Protein AF-A0A1H6NTV6-F1 (afdb_monomer_lite)

pLDDT: mean 94.16, std 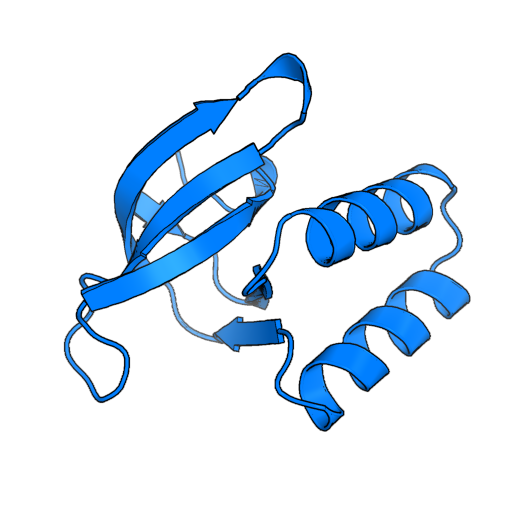3.99, range [63.0, 97.44]

Radius of gyration: 12.43 Å; chains: 1; bounding box: 30×23×31 Å

Sequence (89 aa):
MQVKPDSIWFEDRANLARWQALKKAGDSKALASYQDGLLQAREAWQFTRPLTVRIRGFEPKAHLVDVEMQTEGRLQGSTWVLDTDALQQ

Structure (mmCIF, N/CA/C/O backbone):
data_AF-A0A1H6NTV6-F1
#
_entry.id   AF-A0A1H6NTV6-F1
#
loop_
_atom_site.group_PDB
_atom_site.id
_atom_site.type_symbol
_atom_site.label_atom_id
_atom_site.label_alt_id
_atom_site.label_comp_id
_atom_site.label_asym_id
_atom_site.label_entity_id
_atom_site.label_seq_id
_atom_site.pdbx_PDB_ins_code
_atom_site.Cartn_x
_atom_site.Cartn_y
_atom_site.Cartn_z
_atom_site.occupancy
_atom_site.B_iso_or_equiv
_atom_site.auth_seq_id
_atom_site.auth_comp_id
_atom_site.auth_asym_id
_atom_site.auth_atom_id
_atom_site.pdbx_PDB_model_num
ATOM 1 N N . MET A 1 1 ? -6.805 6.151 12.951 1.00 91.81 1 MET A N 1
ATOM 2 C CA . MET A 1 1 ? -6.027 6.787 11.866 1.00 91.81 1 MET A CA 1
ATOM 3 C C . MET A 1 1 ? -6.840 6.677 10.586 1.00 91.81 1 MET A C 1
ATOM 5 O O . MET A 1 1 ? -7.510 5.660 10.430 1.00 91.81 1 MET A O 1
ATOM 9 N N . GLN A 1 2 ? -6.827 7.691 9.721 1.00 93.12 2 GLN A N 1
ATOM 10 C CA . GLN A 1 2 ? -7.515 7.647 8.425 1.00 93.12 2 GLN A CA 1
ATOM 11 C C . GLN A 1 2 ? -6.503 7.578 7.277 1.00 93.12 2 GLN A C 1
ATOM 13 O O . GLN A 1 2 ? -5.384 8.076 7.391 1.00 93.12 2 GLN A O 1
ATOM 18 N N . VAL A 1 3 ? -6.897 6.938 6.180 1.00 93.12 3 VAL A N 1
ATOM 19 C CA . VAL A 1 3 ? -6.119 6.845 4.938 1.00 93.12 3 VAL A CA 1
ATOM 20 C C . VAL A 1 3 ? -6.866 7.588 3.837 1.00 93.12 3 VAL A C 1
ATOM 22 O O . VAL A 1 3 ? -8.093 7.488 3.748 1.00 93.12 3 VAL A O 1
ATOM 25 N N . LYS A 1 4 ? -6.128 8.332 3.008 1.00 93.62 4 LYS A N 1
ATOM 26 C CA . LYS A 1 4 ? -6.670 9.132 1.905 1.00 93.62 4 LYS A CA 1
ATOM 27 C C . LYS A 1 4 ? -7.416 8.241 0.903 1.00 93.62 4 LYS A C 1
ATOM 29 O O . LYS A 1 4 ? -6.959 7.123 0.637 1.00 93.62 4 LYS A O 1
ATOM 34 N N . PRO A 1 5 ? -8.510 8.736 0.302 1.00 92.44 5 PRO A N 1
ATOM 35 C CA . PRO A 1 5 ? -9.105 8.070 -0.849 1.00 92.44 5 PRO A CA 1
ATOM 36 C C . PRO A 1 5 ? -8.081 7.971 -1.988 1.00 92.44 5 PRO A C 1
ATOM 38 O O . PRO A 1 5 ? -7.131 8.751 -2.054 1.00 92.44 5 PRO A O 1
ATOM 41 N N . ASP A 1 6 ? -8.270 6.979 -2.849 1.00 91.75 6 ASP A N 1
ATOM 42 C CA . ASP A 1 6 ? -7.440 6.668 -4.015 1.00 91.75 6 ASP A CA 1
ATOM 43 C C . ASP A 1 6 ? -5.978 6.315 -3.699 1.00 91.75 6 ASP A C 1
ATOM 45 O O . ASP A 1 6 ? -5.164 6.151 -4.610 1.00 91.75 6 ASP A O 1
ATOM 49 N N . SER A 1 7 ? -5.649 6.109 -2.420 1.00 92.25 7 SER A N 1
ATOM 50 C CA . SER A 1 7 ? -4.384 5.496 -2.013 1.00 92.25 7 SER A CA 1
ATOM 51 C C . SER A 1 7 ? -4.308 4.061 -2.523 1.00 92.25 7 SER A C 1
ATOM 53 O O . SER A 1 7 ? -5.314 3.347 -2.525 1.00 92.25 7 SER A O 1
ATOM 55 N N . ILE A 1 8 ? -3.105 3.628 -2.894 1.00 95.12 8 ILE A N 1
ATOM 56 C CA . ILE A 1 8 ? -2.820 2.243 -3.259 1.00 95.12 8 ILE A CA 1
ATOM 57 C C . ILE A 1 8 ? -2.271 1.473 -2.055 1.00 95.12 8 ILE A C 1
ATOM 59 O O . ILE A 1 8 ? -1.425 1.972 -1.317 1.00 95.12 8 ILE A O 1
ATOM 63 N N . TRP A 1 9 ? -2.805 0.276 -1.843 1.00 96.56 9 TRP A N 1
ATOM 64 C CA . TRP A 1 9 ? -2.567 -0.591 -0.696 1.00 96.56 9 TRP A CA 1
ATOM 65 C C . TRP A 1 9 ? -1.941 -1.879 -1.203 1.00 96.56 9 TRP A C 1
ATOM 67 O O . TRP A 1 9 ? -2.501 -2.517 -2.093 1.00 96.56 9 TRP A O 1
ATOM 77 N N . PHE A 1 10 ? -0.797 -2.263 -0.647 1.00 97.00 10 PHE A N 1
ATOM 78 C CA . PHE A 1 10 ? -0.031 -3.415 -1.115 1.00 97.00 10 PHE A CA 1
ATOM 79 C C . PHE A 1 10 ? -0.134 -4.572 -0.125 1.00 97.00 10 PHE A C 1
ATOM 81 O O . PHE A 1 10 ? -0.126 -4.354 1.090 1.00 97.00 10 PHE A O 1
ATOM 88 N N . GLU A 1 11 ? -0.211 -5.802 -0.634 1.00 92.94 11 GLU A N 1
ATOM 89 C CA . GLU A 1 11 ? -0.141 -7.003 0.211 1.00 92.94 11 GLU A CA 1
ATOM 90 C C . GLU A 1 11 ? 1.285 -7.253 0.722 1.00 92.94 11 GLU A C 1
ATOM 92 O O . GLU A 1 11 ? 1.480 -7.788 1.815 1.00 92.94 11 GLU A O 1
ATOM 97 N N . ASP A 1 12 ? 2.289 -6.814 -0.041 1.00 92.50 12 ASP A N 1
ATOM 98 C CA . ASP A 1 12 ? 3.696 -6.995 0.283 1.00 92.50 12 ASP A CA 1
ATOM 99 C C . ASP A 1 12 ? 4.526 -5.707 0.153 1.00 92.50 12 ASP A C 1
ATOM 101 O O . ASP A 1 12 ? 4.185 -4.730 -0.519 1.00 92.50 12 ASP A O 1
ATOM 105 N N . ARG A 1 13 ? 5.679 -5.731 0.823 1.00 95.00 13 ARG A N 1
ATOM 106 C CA . ARG A 1 13 ? 6.606 -4.599 0.903 1.00 95.00 13 ARG A CA 1
ATOM 107 C C . ARG A 1 13 ? 7.408 -4.382 -0.385 1.00 95.00 13 ARG A C 1
ATOM 109 O O . ARG A 1 13 ? 7.863 -3.266 -0.627 1.00 95.00 13 ARG A O 1
ATOM 116 N N . ALA A 1 14 ? 7.619 -5.422 -1.192 1.00 95.81 14 ALA A N 1
ATOM 117 C CA . ALA A 1 14 ? 8.404 -5.324 -2.422 1.00 95.81 14 ALA A CA 1
ATOM 118 C C . ALA A 1 14 ? 7.636 -4.544 -3.497 1.00 95.81 14 ALA A C 1
ATOM 120 O O . ALA A 1 14 ? 8.214 -3.692 -4.177 1.00 95.81 14 ALA A O 1
ATOM 121 N N . ASN A 1 15 ? 6.325 -4.765 -3.576 1.00 96.62 15 ASN A N 1
ATOM 122 C CA . ASN A 1 15 ? 5.419 -4.042 -4.447 1.00 96.62 15 ASN A CA 1
ATOM 123 C C . ASN A 1 15 ? 5.365 -2.551 -4.097 1.00 96.62 15 ASN A C 1
ATOM 125 O O . ASN A 1 15 ? 5.513 -1.716 -4.996 1.00 96.62 15 ASN A O 1
ATOM 129 N N . LEU A 1 16 ? 5.286 -2.214 -2.802 1.00 96.75 16 LEU A N 1
ATOM 130 C CA . LEU A 1 16 ? 5.415 -0.829 -2.341 1.00 96.75 16 LEU A CA 1
ATOM 131 C C . LEU A 1 16 ? 6.768 -0.224 -2.748 1.00 96.75 16 LEU A C 1
ATOM 133 O O . LEU A 1 16 ? 6.804 0.845 -3.356 1.00 96.75 16 LEU A O 1
ATOM 137 N N . ALA A 1 17 ? 7.880 -0.910 -2.467 1.00 96.19 17 ALA A N 1
ATOM 138 C CA . ALA A 1 17 ? 9.219 -0.399 -2.767 1.00 96.19 17 ALA A CA 1
ATOM 139 C C . ALA A 1 17 ? 9.419 -0.130 -4.270 1.00 96.19 17 ALA A C 1
ATOM 141 O O . ALA A 1 17 ? 10.007 0.883 -4.662 1.00 96.19 17 ALA A O 1
ATOM 142 N N . ARG A 1 18 ? 8.900 -1.011 -5.133 1.00 96.12 18 ARG A N 1
ATOM 143 C CA . ARG A 1 18 ? 8.946 -0.828 -6.588 1.00 96.12 18 ARG A CA 1
ATOM 144 C C . ARG A 1 18 ? 8.091 0.355 -7.035 1.00 96.12 18 ARG A C 1
ATOM 146 O O . ARG A 1 18 ? 8.567 1.161 -7.836 1.00 96.12 18 ARG A O 1
ATOM 153 N N . TRP A 1 19 ? 6.876 0.489 -6.507 1.00 96.00 19 TRP A N 1
ATOM 154 C CA . TRP A 1 19 ? 5.999 1.625 -6.798 1.00 96.00 19 TRP A CA 1
ATOM 155 C C . TRP A 1 19 ? 6.638 2.957 -6.372 1.00 96.00 19 TRP A C 1
ATOM 157 O O . TRP A 1 19 ? 6.692 3.899 -7.163 1.00 96.00 19 TRP A O 1
ATOM 167 N N . GLN A 1 20 ? 7.230 3.018 -5.175 1.00 95.75 20 GLN A N 1
ATOM 168 C CA . GLN A 1 20 ? 7.963 4.189 -4.681 1.00 95.75 20 GLN A CA 1
ATOM 169 C C . GLN A 1 20 ? 9.164 4.541 -5.566 1.00 95.75 20 GLN A C 1
ATOM 171 O O . GLN A 1 20 ? 9.395 5.715 -5.860 1.00 95.75 20 GLN A O 1
ATOM 176 N N . ALA A 1 21 ? 9.921 3.539 -6.026 1.00 95.88 21 ALA A N 1
ATOM 177 C CA . ALA A 1 21 ? 11.048 3.754 -6.929 1.00 95.88 21 ALA A CA 1
ATOM 178 C C . ALA A 1 21 ? 10.600 4.366 -8.268 1.00 95.88 21 ALA A C 1
ATOM 180 O O . ALA A 1 21 ? 11.228 5.312 -8.745 1.00 95.88 21 ALA A O 1
ATOM 181 N N . LEU A 1 22 ? 9.495 3.875 -8.841 1.00 96.25 22 LEU A N 1
ATOM 182 C CA . LEU A 1 22 ? 8.904 4.424 -10.067 1.00 96.25 22 LEU A CA 1
ATOM 183 C C . LEU A 1 22 ? 8.400 5.858 -9.863 1.00 96.25 22 LEU A C 1
ATOM 185 O O . LEU A 1 22 ? 8.698 6.739 -10.669 1.00 96.25 22 LEU A O 1
ATOM 189 N N . LYS A 1 23 ? 7.712 6.118 -8.746 1.00 93.81 23 LYS A N 1
ATOM 190 C CA . LYS A 1 23 ? 7.240 7.457 -8.371 1.00 93.81 23 LYS A CA 1
ATOM 191 C C . LYS A 1 23 ? 8.400 8.443 -8.217 1.00 93.81 23 LYS A C 1
ATOM 193 O O . LYS A 1 23 ? 8.333 9.551 -8.741 1.00 93.81 23 LYS A O 1
ATOM 198 N N . LYS A 1 24 ? 9.492 8.030 -7.564 1.00 94.31 24 LYS A N 1
ATOM 199 C CA . LYS A 1 24 ? 10.708 8.840 -7.391 1.00 94.31 24 LYS A CA 1
ATOM 200 C C . LYS A 1 24 ? 11.433 9.115 -8.710 1.00 94.31 24 LYS A C 1
ATOM 202 O O . LYS A 1 24 ? 12.006 10.189 -8.865 1.00 94.31 24 LYS A O 1
ATOM 207 N N . ALA A 1 25 ? 11.420 8.166 -9.644 1.00 95.06 25 ALA A N 1
ATOM 208 C CA . ALA A 1 25 ? 12.012 8.345 -10.967 1.00 95.06 25 ALA A CA 1
ATOM 209 C C . ALA A 1 25 ? 11.228 9.335 -11.850 1.00 95.06 25 ALA A C 1
ATOM 211 O O . ALA A 1 25 ? 11.764 9.800 -12.852 1.00 95.06 25 ALA A O 1
ATOM 212 N N . GLY A 1 26 ? 9.980 9.663 -11.492 1.00 92.81 26 GLY A N 1
ATOM 213 C CA . GLY A 1 26 ? 9.129 10.572 -12.263 1.00 92.81 26 GLY A CA 1
ATOM 214 C C . GLY A 1 26 ? 8.588 9.971 -13.565 1.00 92.81 26 GLY A C 1
ATOM 215 O O . GLY A 1 26 ? 8.031 10.700 -14.382 1.00 92.81 26 GLY A O 1
ATOM 216 N N . ASP A 1 27 ? 8.721 8.657 -13.772 1.00 92.25 27 ASP A N 1
ATOM 217 C CA . ASP A 1 27 ? 8.183 7.969 -14.949 1.00 92.25 27 ASP A CA 1
ATOM 218 C C . ASP A 1 27 ? 6.702 7.636 -14.735 1.00 92.25 27 ASP A C 1
ATOM 220 O O . ASP A 1 27 ? 6.329 6.548 -14.286 1.00 92.25 27 ASP A O 1
ATOM 224 N N . SER A 1 28 ? 5.838 8.603 -15.045 1.00 92.62 28 SER A N 1
ATOM 225 C CA . SER A 1 28 ? 4.391 8.468 -14.862 1.00 92.62 28 SER A CA 1
ATOM 226 C C . SER A 1 28 ? 3.788 7.322 -15.678 1.00 92.62 28 SER A C 1
ATOM 228 O O . SER A 1 28 ? 2.812 6.720 -15.239 1.00 92.62 28 SER A O 1
ATOM 230 N N . LYS A 1 29 ? 4.365 6.989 -16.843 1.00 95.75 29 LYS A N 1
ATOM 231 C CA . LYS A 1 29 ? 3.863 5.898 -17.689 1.00 95.75 29 LYS A CA 1
ATOM 232 C C . LYS A 1 29 ? 4.192 4.546 -17.068 1.00 95.75 29 LYS A C 1
ATOM 234 O O . LYS A 1 29 ? 3.310 3.699 -16.968 1.00 95.75 29 LYS A O 1
ATOM 239 N N . ALA A 1 30 ? 5.437 4.345 -16.639 1.00 96.56 30 ALA A N 1
ATOM 240 C CA . ALA A 1 30 ? 5.830 3.113 -15.967 1.00 96.56 30 ALA A CA 1
ATOM 241 C C . ALA A 1 30 ? 5.092 2.937 -14.633 1.00 96.56 30 ALA A C 1
ATOM 243 O O . ALA A 1 30 ? 4.669 1.827 -14.321 1.00 96.56 30 ALA A O 1
ATOM 244 N N . LEU A 1 31 ? 4.893 4.025 -13.879 1.00 96.25 31 LEU A N 1
ATOM 245 C CA . LEU A 1 31 ? 4.127 4.006 -12.634 1.00 96.25 31 LEU A CA 1
ATOM 246 C C . LEU A 1 31 ? 2.673 3.575 -12.866 1.00 96.25 31 LEU A C 1
ATOM 248 O O . LEU A 1 31 ? 2.202 2.673 -12.177 1.00 96.25 31 LEU A O 1
ATOM 252 N N . ALA A 1 32 ? 1.991 4.175 -13.847 1.00 95.94 32 ALA A N 1
ATOM 253 C CA . ALA A 1 32 ? 0.608 3.837 -14.181 1.00 95.94 32 ALA A CA 1
ATOM 254 C C . ALA A 1 32 ? 0.477 2.377 -14.638 1.00 95.94 32 ALA A C 1
ATOM 256 O O . ALA A 1 32 ? -0.311 1.632 -14.066 1.00 95.94 32 ALA A O 1
ATOM 257 N N . SER A 1 33 ? 1.316 1.932 -15.581 1.00 97.44 33 SER A N 1
ATOM 258 C CA . SER A 1 33 ? 1.304 0.539 -16.048 1.00 97.44 33 SER A CA 1
ATOM 259 C C . SER A 1 33 ? 1.575 -0.464 -14.922 1.00 97.44 33 SER A C 1
ATOM 261 O O . SER A 1 33 ? 0.985 -1.541 -14.900 1.00 97.44 33 SER A O 1
ATOM 263 N N . TYR A 1 34 ? 2.476 -0.129 -13.994 1.00 96.94 34 TYR A N 1
ATOM 264 C CA . TYR A 1 34 ? 2.781 -0.982 -12.848 1.00 96.94 34 TYR A CA 1
ATOM 265 C C . TYR A 1 34 ? 1.596 -1.078 -11.886 1.00 96.94 34 TYR A C 1
ATOM 267 O O . TYR A 1 34 ? 1.199 -2.177 -11.506 1.00 96.94 34 TYR A O 1
ATOM 275 N N . GLN A 1 35 ? 1.000 0.064 -11.539 1.00 95.81 35 GLN A N 1
ATOM 276 C CA . GLN A 1 35 ? -0.192 0.122 -10.701 1.00 95.81 35 GLN A CA 1
ATOM 277 C C . GLN A 1 35 ? -1.360 -0.655 -11.325 1.00 95.81 35 GLN A C 1
ATOM 279 O O . GLN A 1 35 ? -1.949 -1.492 -10.645 1.00 95.81 35 GLN A O 1
ATOM 284 N N . ASP A 1 36 ? -1.657 -0.444 -12.608 1.00 96.50 36 ASP A N 1
ATOM 285 C CA . ASP A 1 36 ? -2.738 -1.153 -13.303 1.00 96.50 36 ASP A CA 1
ATOM 286 C C . ASP A 1 36 ? -2.514 -2.670 -13.303 1.00 96.50 36 ASP A C 1
ATOM 288 O O . ASP A 1 36 ? -3.449 -3.434 -13.055 1.00 96.50 36 ASP A O 1
ATOM 292 N N . GLY A 1 37 ? -1.269 -3.113 -13.517 1.00 97.00 37 GLY A N 1
ATOM 293 C CA . GLY A 1 37 ? -0.898 -4.526 -13.451 1.00 97.00 37 GLY A CA 1
ATOM 294 C C . GLY A 1 37 ? -1.167 -5.141 -12.076 1.00 97.00 37 GLY A C 1
ATOM 295 O O . GLY A 1 37 ? -1.809 -6.189 -11.992 1.00 97.00 37 GLY A O 1
ATOM 296 N N . LEU A 1 38 ? -0.753 -4.467 -10.998 1.00 96.44 38 LEU A N 1
ATOM 297 C CA . LEU A 1 38 ? -0.991 -4.937 -9.628 1.00 96.44 38 LEU A CA 1
ATOM 298 C C . LEU A 1 38 ? -2.485 -4.996 -9.283 1.00 96.44 38 LEU A C 1
ATOM 300 O O . LEU A 1 38 ? -2.937 -5.954 -8.655 1.00 96.44 38 LEU A O 1
ATOM 304 N N . LEU A 1 39 ? -3.265 -4.000 -9.714 1.00 95.94 39 LEU A N 1
ATOM 305 C CA . LEU A 1 39 ? -4.713 -3.965 -9.492 1.00 95.94 39 LEU A CA 1
ATOM 306 C C . LEU A 1 39 ? -5.430 -5.094 -10.251 1.00 95.94 39 LEU A C 1
ATOM 308 O O . LEU A 1 39 ? -6.320 -5.742 -9.700 1.00 95.94 39 LEU A O 1
ATOM 312 N N . GLN A 1 40 ? -5.030 -5.371 -11.497 1.00 96.25 40 GLN A N 1
ATOM 313 C CA . GLN A 1 40 ? -5.578 -6.480 -12.290 1.00 96.25 40 GLN A CA 1
ATOM 314 C C . GLN A 1 40 ? -5.227 -7.848 -11.695 1.00 96.25 40 GLN A C 1
ATOM 316 O O . GLN A 1 40 ? -6.085 -8.732 -11.645 1.00 96.25 40 GLN A O 1
ATOM 321 N N . ALA A 1 41 ? -3.993 -8.006 -11.210 1.00 95.50 41 ALA A N 1
ATOM 322 C CA . ALA A 1 41 ? -3.525 -9.217 -10.538 1.00 95.50 41 ALA A CA 1
ATOM 323 C C . ALA A 1 41 ? -4.092 -9.383 -9.115 1.00 95.50 41 ALA A C 1
ATOM 325 O O . ALA A 1 41 ? -3.999 -10.470 -8.550 1.00 95.50 41 ALA A O 1
ATOM 326 N N . ARG A 1 42 ? -4.729 -8.339 -8.561 1.00 93.31 42 ARG A N 1
ATOM 327 C CA . ARG A 1 42 ? -5.199 -8.253 -7.165 1.00 93.31 42 ARG A CA 1
ATOM 328 C C . ARG A 1 42 ? -4.079 -8.362 -6.127 1.00 93.31 42 ARG A C 1
ATOM 330 O O . ARG A 1 42 ? -4.340 -8.751 -4.998 1.00 93.31 42 ARG A O 1
ATOM 337 N N . GLU A 1 43 ? -2.865 -7.978 -6.503 1.00 93.75 43 GLU A N 1
ATOM 338 C CA . GLU A 1 43 ? -1.696 -7.880 -5.613 1.00 93.75 43 GLU A CA 1
ATOM 339 C C . GLU A 1 43 ? -1.634 -6.517 -4.896 1.00 93.75 43 GLU A C 1
ATOM 341 O O . GLU A 1 43 ? -0.904 -6.322 -3.921 1.00 93.75 43 GLU A O 1
ATOM 346 N N . ALA A 1 44 ? -2.428 -5.557 -5.377 1.00 96.06 44 ALA A N 1
ATOM 347 C CA . ALA A 1 44 ? -2.685 -4.289 -4.718 1.00 96.06 44 ALA A CA 1
ATOM 348 C C . ALA A 1 44 ? -4.162 -3.907 -4.838 1.00 96.06 44 ALA A C 1
ATOM 350 O O . ALA A 1 44 ? -4.895 -4.409 -5.693 1.00 96.06 44 ALA A O 1
ATOM 351 N N . TRP A 1 45 ? -4.590 -2.991 -3.976 1.00 95.44 45 TRP A N 1
ATOM 352 C CA . TRP A 1 45 ? -5.960 -2.496 -3.914 1.00 95.44 45 TRP A CA 1
ATOM 353 C C . TRP A 1 45 ? -5.977 -0.974 -3.858 1.00 95.44 45 TRP A C 1
ATOM 355 O O . TRP A 1 45 ? -5.138 -0.354 -3.211 1.00 95.44 45 TRP A O 1
ATOM 365 N N . GLN A 1 46 ? -6.957 -0.365 -4.5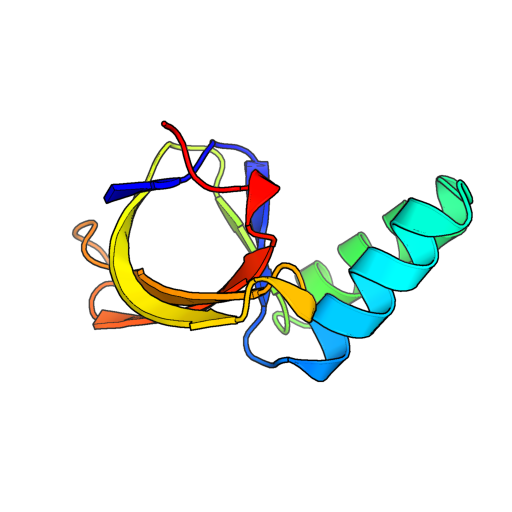18 1.00 94.88 46 GLN A N 1
ATOM 366 C CA . GLN A 1 46 ? -7.199 1.072 -4.454 1.00 94.88 46 GLN A CA 1
ATOM 367 C C . GLN A 1 46 ? -8.621 1.312 -3.958 1.00 94.88 46 GLN A C 1
ATOM 369 O O . GLN A 1 46 ? -9.586 0.786 -4.515 1.00 94.88 46 GLN A O 1
ATOM 374 N N . PHE A 1 47 ? -8.750 2.099 -2.892 1.00 91.25 47 PHE A N 1
ATOM 375 C CA . PHE A 1 47 ? -10.036 2.373 -2.261 1.00 91.25 47 PHE A CA 1
ATOM 376 C C . PHE A 1 47 ? -10.439 3.821 -2.491 1.00 91.25 47 PHE A C 1
ATOM 378 O O . PHE A 1 47 ? -9.734 4.741 -2.097 1.00 91.25 47 PHE A O 1
ATOM 385 N N . THR A 1 48 ? -11.612 4.027 -3.081 1.00 89.75 48 THR A N 1
ATOM 386 C CA . THR A 1 48 ? -12.105 5.359 -3.475 1.00 89.75 48 THR A CA 1
ATOM 387 C C . THR A 1 48 ? -12.699 6.167 -2.320 1.00 89.75 48 THR A C 1
ATOM 389 O O . THR A 1 48 ? -13.072 7.327 -2.482 1.00 89.75 48 THR A O 1
ATOM 392 N N . ARG A 1 49 ? -12.827 5.562 -1.135 1.00 89.56 49 ARG A N 1
ATOM 393 C CA . ARG A 1 49 ? -13.339 6.212 0.076 1.00 89.56 49 ARG A CA 1
ATOM 394 C C . ARG A 1 49 ? -12.248 6.257 1.141 1.00 89.56 49 ARG A C 1
ATOM 396 O O . ARG A 1 49 ? -11.423 5.345 1.176 1.00 89.56 49 ARG A O 1
ATOM 403 N N . PRO A 1 50 ? -12.269 7.257 2.038 1.00 90.25 50 PRO A N 1
ATOM 404 C CA . PRO A 1 50 ? -11.426 7.233 3.222 1.00 90.25 50 PRO A CA 1
ATOM 405 C C . PRO A 1 50 ? -11.654 5.950 4.022 1.00 90.25 50 PRO A C 1
ATOM 407 O O . PRO A 1 50 ? -12.797 5.516 4.200 1.00 90.25 50 PRO A O 1
ATOM 410 N N . LEU A 1 51 ? -10.570 5.354 4.512 1.00 93.44 51 LEU A N 1
ATOM 411 C CA . LEU A 1 51 ? -10.627 4.139 5.320 1.00 93.44 51 LEU A CA 1
ATOM 412 C C . LEU A 1 51 ? -10.039 4.373 6.704 1.00 93.44 51 LEU A C 1
ATOM 414 O O . LEU A 1 51 ? -9.021 5.049 6.860 1.00 93.44 51 LEU A O 1
ATOM 418 N N . THR A 1 52 ? -10.668 3.766 7.707 1.00 95.25 52 THR A N 1
ATOM 419 C CA . THR A 1 52 ? -10.163 3.744 9.075 1.00 95.25 52 THR A CA 1
ATOM 420 C C . THR A 1 52 ? -9.203 2.578 9.233 1.00 95.25 52 THR A C 1
ATOM 422 O O . THR A 1 52 ? -9.524 1.435 8.898 1.00 95.25 52 THR A O 1
ATOM 425 N N . VAL A 1 53 ? -8.028 2.863 9.788 1.00 96.12 53 VAL A N 1
ATOM 426 C CA . VAL A 1 53 ? -6.988 1.866 10.038 1.00 96.12 53 VAL A CA 1
ATOM 427 C C . VAL A 1 53 ? -6.401 1.970 11.436 1.00 96.12 53 VAL A C 1
ATOM 429 O O . VAL A 1 53 ? -6.410 3.031 12.079 1.00 96.12 53 VAL A O 1
ATOM 432 N N . ARG A 1 54 ? -5.820 0.851 11.867 1.00 96.69 54 ARG A N 1
ATOM 433 C CA . ARG A 1 54 ? -4.915 0.756 13.009 1.00 96.69 54 ARG A CA 1
ATOM 434 C C . ARG A 1 54 ? -3.494 0.567 12.491 1.00 96.69 54 ARG A C 1
ATOM 436 O O . ARG A 1 54 ? -3.246 -0.349 11.715 1.00 96.69 54 ARG A O 1
ATOM 443 N N . ILE A 1 55 ? -2.562 1.414 12.922 1.00 95.56 55 ILE A N 1
ATOM 444 C CA . ILE A 1 55 ? -1.141 1.244 12.591 1.00 95.56 55 ILE A CA 1
ATOM 445 C C . ILE A 1 55 ? -0.602 0.055 13.391 1.00 95.56 55 ILE A C 1
ATOM 447 O O . ILE A 1 55 ? -0.760 0.001 14.611 1.00 95.56 55 ILE A O 1
ATOM 451 N N . ARG A 1 56 ? 0.018 -0.899 12.695 1.00 96.50 56 ARG A N 1
ATOM 452 C CA . ARG A 1 56 ? 0.704 -2.061 13.276 1.00 96.50 56 ARG A CA 1
ATOM 453 C C . ARG A 1 56 ? 2.213 -1.852 13.351 1.00 96.50 56 ARG A C 1
ATOM 455 O O . ARG A 1 56 ? 2.836 -2.332 14.291 1.00 96.50 56 ARG A O 1
ATOM 462 N N . GLY A 1 57 ? 2.779 -1.135 12.384 1.00 94.69 57 GLY A N 1
ATOM 463 C CA . GLY A 1 57 ? 4.207 -0.853 12.287 1.00 94.69 57 GLY A CA 1
ATOM 464 C C . GLY A 1 57 ? 4.465 0.389 11.442 1.00 94.69 57 GLY A C 1
ATOM 465 O O . GLY A 1 57 ? 3.662 0.738 10.581 1.00 94.69 57 GLY A O 1
ATOM 466 N N . PHE A 1 58 ? 5.568 1.080 11.713 1.00 93.88 58 PHE A N 1
ATOM 467 C CA . PHE A 1 58 ? 5.943 2.303 11.010 1.00 93.88 58 PHE A CA 1
ATOM 468 C C . PHE A 1 58 ? 7.457 2.342 10.807 1.00 93.88 58 PHE A C 1
ATOM 470 O O . PHE A 1 58 ? 8.221 2.270 11.769 1.00 93.88 58 PHE A O 1
ATOM 477 N N . GLU A 1 59 ? 7.882 2.473 9.553 1.00 94.44 59 GLU A N 1
ATOM 478 C CA . GLU A 1 59 ? 9.284 2.495 9.145 1.00 94.44 59 GLU A CA 1
ATOM 479 C C . GLU A 1 59 ? 9.579 3.794 8.371 1.00 94.44 59 GLU A C 1
ATOM 481 O O . GLU A 1 59 ? 9.532 3.825 7.138 1.00 94.44 59 GLU A O 1
ATOM 486 N N . PRO A 1 60 ? 9.913 4.896 9.072 1.00 90.75 60 PRO A N 1
ATOM 487 C CA . PRO A 1 60 ? 10.012 6.217 8.451 1.00 90.75 60 PRO A CA 1
ATOM 488 C C . PRO A 1 60 ? 11.117 6.316 7.395 1.00 90.75 60 PRO A C 1
ATOM 490 O O . PRO A 1 60 ? 10.957 7.027 6.411 1.00 90.75 60 PRO A O 1
ATOM 493 N N . LYS A 1 61 ? 12.224 5.575 7.552 1.00 91.69 61 LYS A N 1
ATOM 494 C CA . LYS A 1 61 ? 13.315 5.556 6.559 1.00 91.69 61 LYS A CA 1
ATOM 495 C C . LYS A 1 61 ? 12.899 4.936 5.221 1.00 91.69 61 LYS A C 1
ATOM 497 O O . LYS A 1 61 ? 13.502 5.256 4.203 1.00 91.69 61 LYS A O 1
ATOM 502 N N . ALA A 1 62 ? 11.903 4.053 5.239 1.00 92.38 62 ALA A N 1
ATOM 503 C CA . ALA A 1 62 ? 11.370 3.379 4.060 1.00 92.38 62 ALA A CA 1
ATOM 504 C C . ALA A 1 62 ? 10.053 4.005 3.571 1.00 92.38 62 ALA A C 1
ATOM 506 O O . ALA A 1 62 ? 9.454 3.489 2.634 1.00 92.38 62 ALA A O 1
ATOM 507 N N . HIS A 1 63 ? 9.582 5.089 4.207 1.00 94.75 63 HIS A N 1
ATOM 508 C CA . HIS A 1 63 ? 8.256 5.659 3.956 1.00 94.75 63 HIS A CA 1
ATOM 509 C C . HIS A 1 63 ? 7.154 4.594 3.968 1.00 94.75 63 HIS A C 1
ATOM 511 O O . HIS A 1 63 ? 6.225 4.641 3.170 1.00 94.75 63 HIS A O 1
ATOM 517 N N . LEU A 1 64 ? 7.254 3.640 4.895 1.00 94.94 64 LEU A N 1
ATOM 518 C CA . LEU A 1 64 ? 6.380 2.479 4.970 1.00 94.94 64 LEU A CA 1
ATOM 519 C C . LEU A 1 64 ? 5.563 2.508 6.259 1.00 94.94 64 LEU A C 1
ATOM 521 O O . LEU A 1 64 ? 6.091 2.756 7.348 1.00 94.94 64 LEU A O 1
ATOM 525 N N . VAL A 1 65 ? 4.275 2.201 6.142 1.00 96.25 65 VAL A N 1
ATOM 526 C CA . VAL A 1 65 ? 3.404 1.933 7.285 1.00 96.25 65 VAL A CA 1
ATOM 527 C C . VAL A 1 65 ? 2.647 0.626 7.072 1.00 96.25 65 VAL A C 1
ATOM 529 O O . VAL A 1 65 ? 1.981 0.433 6.057 1.00 96.25 65 VAL A O 1
ATOM 532 N N . ASP A 1 66 ? 2.753 -0.267 8.052 1.00 96.88 66 ASP A N 1
ATOM 533 C CA . ASP A 1 66 ? 1.960 -1.488 8.121 1.00 96.88 66 ASP A CA 1
ATOM 534 C C . ASP A 1 66 ? 0.674 -1.178 8.880 1.00 96.88 66 ASP A C 1
ATOM 536 O O . ASP A 1 66 ? 0.703 -0.673 10.011 1.00 96.88 66 ASP A O 1
ATOM 540 N N . VAL A 1 67 ? -0.466 -1.503 8.285 1.00 96.62 67 VAL A N 1
ATOM 541 C CA . VAL A 1 67 ? -1.777 -1.187 8.845 1.00 96.62 67 VAL A CA 1
ATOM 542 C C . VAL A 1 67 ? -2.694 -2.397 8.872 1.00 96.62 67 VAL A C 1
ATOM 544 O O . VAL A 1 67 ? -2.525 -3.364 8.134 1.00 96.62 67 VAL A O 1
ATOM 547 N N . GLU A 1 68 ? -3.698 -2.321 9.732 1.00 97.38 68 GLU A N 1
ATOM 548 C CA . GLU A 1 68 ? -4.854 -3.206 9.740 1.00 97.38 68 GLU A CA 1
ATOM 549 C C . GLU A 1 68 ? -6.106 -2.401 9.404 1.00 97.38 68 GLU A C 1
ATOM 551 O O . GLU A 1 68 ? -6.374 -1.374 10.041 1.00 97.38 68 GLU A O 1
ATOM 556 N N . MET A 1 69 ? -6.887 -2.870 8.434 1.00 96.25 69 MET A N 1
ATOM 557 C CA . MET A 1 69 ? -8.152 -2.248 8.061 1.00 96.25 69 MET A CA 1
ATOM 558 C C . MET A 1 69 ? -9.183 -2.423 9.178 1.00 96.25 69 MET A C 1
ATOM 560 O O . MET A 1 69 ? -9.474 -3.539 9.596 1.00 96.25 69 MET A O 1
ATOM 564 N N . GLN A 1 70 ? -9.754 -1.313 9.643 1.00 96.88 70 GLN A N 1
ATOM 565 C CA . GLN A 1 70 ? -10.791 -1.298 10.681 1.00 96.88 70 GLN A CA 1
ATOM 566 C C . GLN A 1 70 ? -12.172 -0.929 10.131 1.00 96.88 70 GLN A C 1
ATOM 568 O O . GLN A 1 70 ? -13.165 -1.131 10.821 1.00 96.88 70 GLN A O 1
ATOM 573 N N . THR A 1 71 ? -12.251 -0.377 8.915 1.00 93.06 71 THR A N 1
ATOM 574 C CA . THR A 1 71 ? -13.533 -0.098 8.256 1.00 93.06 71 THR A CA 1
ATOM 575 C C . THR A 1 71 ? -14.354 -1.381 8.133 1.00 93.06 71 THR A C 1
ATOM 577 O O . THR A 1 71 ? -13.847 -2.392 7.646 1.00 93.06 71 THR A O 1
ATOM 580 N N . GLU A 1 72 ? -15.621 -1.328 8.547 1.00 93.06 72 GLU A N 1
ATOM 581 C CA . GLU A 1 72 ? -16.550 -2.450 8.421 1.00 93.06 72 GLU A CA 1
ATOM 582 C C . GLU A 1 72 ? -16.722 -2.878 6.959 1.00 93.06 72 GLU A C 1
ATOM 584 O O . GLU A 1 72 ? -16.864 -2.052 6.052 1.00 93.06 72 GLU A O 1
ATOM 589 N N . GLY A 1 73 ? -16.726 -4.189 6.731 1.00 90.44 73 GLY A N 1
ATOM 590 C CA . GLY A 1 73 ? -16.913 -4.774 5.410 1.00 90.44 73 GLY A CA 1
ATOM 591 C C . GLY A 1 73 ? -16.066 -6.020 5.195 1.00 90.44 73 GLY A C 1
ATOM 592 O O . GLY A 1 73 ? -15.426 -6.538 6.105 1.00 90.44 73 GLY A O 1
ATOM 593 N N . ARG A 1 74 ? -16.038 -6.500 3.948 1.00 91.06 74 ARG A N 1
ATOM 594 C CA . ARG A 1 74 ? -15.373 -7.759 3.570 1.00 91.06 74 ARG A CA 1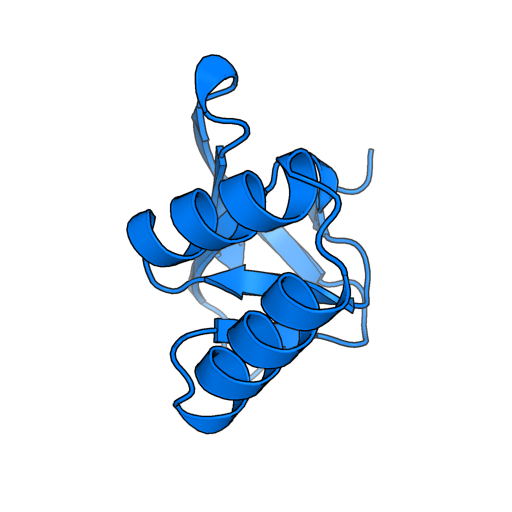
ATOM 595 C C . ARG A 1 74 ? -13.879 -7.811 3.919 1.00 91.06 74 ARG A C 1
ATOM 597 O O . ARG A 1 74 ? -13.348 -8.898 4.109 1.00 91.06 74 ARG A O 1
ATOM 604 N N . LEU A 1 75 ? -13.211 -6.661 3.947 1.00 92.12 75 LEU A N 1
ATOM 605 C CA . LEU A 1 75 ? -11.770 -6.551 4.179 1.00 92.12 75 LEU A CA 1
ATOM 606 C C . LEU A 1 75 ? -11.434 -6.098 5.608 1.00 92.12 75 LEU A C 1
ATOM 608 O O . LEU A 1 75 ? -10.274 -5.826 5.902 1.00 92.12 75 LEU A O 1
ATOM 612 N N . GLN A 1 76 ? -12.402 -6.029 6.521 1.00 95.69 76 GLN A N 1
ATOM 613 C CA . GLN A 1 76 ? -12.117 -5.723 7.922 1.00 95.69 76 GLN A CA 1
ATOM 614 C C . GLN A 1 76 ? -11.136 -6.750 8.517 1.00 95.69 76 GLN A C 1
ATOM 616 O O . GLN A 1 76 ? -11.262 -7.951 8.287 1.00 95.69 76 GLN A O 1
ATOM 621 N N . GLY A 1 77 ? -10.137 -6.273 9.261 1.00 96.12 77 GLY A N 1
ATOM 622 C CA . GLY A 1 77 ? -9.083 -7.099 9.856 1.00 96.12 77 GLY A CA 1
ATOM 623 C C . GLY A 1 77 ? -7.960 -7.502 8.892 1.00 96.12 77 GLY A C 1
ATOM 624 O O . GLY A 1 77 ? -6.969 -8.084 9.328 1.00 96.12 77 GLY A O 1
ATOM 625 N N . SER A 1 78 ? -8.071 -7.183 7.596 1.00 95.94 78 SER A N 1
ATOM 626 C CA . SER A 1 78 ? -6.989 -7.422 6.633 1.00 95.94 78 SER A CA 1
ATOM 627 C C . SER A 1 78 ? -5.814 -6.472 6.859 1.00 95.94 78 SER A C 1
ATOM 629 O O . SER A 1 78 ? -5.970 -5.355 7.367 1.00 95.94 78 SER A O 1
ATOM 631 N N . THR A 1 79 ? -4.619 -6.925 6.490 1.00 96.81 79 THR A N 1
ATOM 632 C CA . THR A 1 79 ? -3.366 -6.220 6.762 1.00 96.81 79 THR A CA 1
ATOM 633 C C . THR A 1 79 ? -2.708 -5.785 5.473 1.00 96.81 79 THR A C 1
ATOM 635 O O . THR A 1 79 ? -2.644 -6.572 4.535 1.00 96.81 79 THR A O 1
ATOM 638 N N . TRP A 1 80 ? -2.191 -4.562 5.461 1.00 96.94 80 TRP A N 1
ATOM 639 C CA . TRP A 1 80 ? -1.682 -3.924 4.255 1.00 96.94 80 TRP A C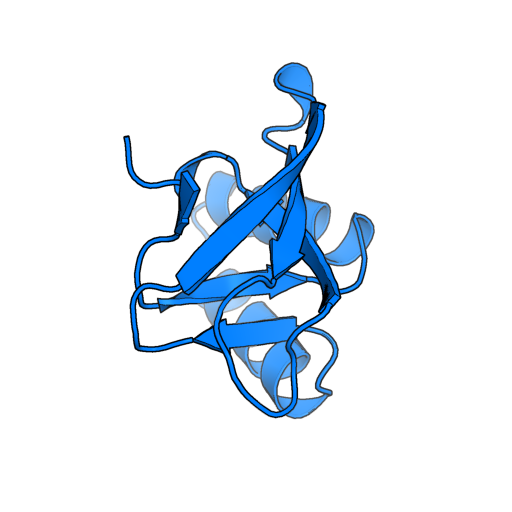A 1
ATOM 640 C C . TRP A 1 80 ? -0.440 -3.110 4.547 1.00 96.94 80 TRP A C 1
ATOM 642 O O . TRP A 1 80 ? -0.243 -2.635 5.669 1.00 96.94 80 TRP A O 1
ATOM 652 N N . VAL A 1 81 ? 0.341 -2.899 3.500 1.00 96.94 81 VAL A N 1
ATOM 653 C CA . VAL A 1 81 ? 1.500 -2.022 3.495 1.00 96.94 81 VAL A CA 1
ATOM 654 C C . VAL A 1 81 ? 1.171 -0.798 2.644 1.00 96.94 81 VAL A C 1
ATOM 656 O O . VAL A 1 81 ? 0.638 -0.912 1.539 1.00 96.94 81 VAL A O 1
ATOM 659 N N . LEU A 1 82 ? 1.466 0.384 3.173 1.00 95.81 82 LEU A N 1
ATOM 660 C CA . LEU A 1 82 ? 1.148 1.673 2.565 1.00 95.81 82 LEU A CA 1
ATOM 661 C C . LEU A 1 82 ? 2.379 2.573 2.541 1.00 95.81 82 LEU A C 1
ATOM 663 O O . LEU A 1 82 ? 3.242 2.483 3.420 1.00 95.81 82 LEU A O 1
ATOM 667 N N . ASP A 1 83 ? 2.407 3.500 1.584 1.00 95.50 83 ASP A N 1
ATOM 668 C CA . ASP A 1 83 ? 3.287 4.658 1.693 1.00 95.50 83 ASP A CA 1
ATOM 669 C C . ASP A 1 83 ? 2.793 5.572 2.823 1.00 95.50 83 ASP A C 1
ATOM 671 O O . ASP A 1 83 ? 1.592 5.780 3.011 1.00 95.50 83 ASP A O 1
ATOM 675 N N . THR A 1 84 ? 3.717 6.138 3.591 1.00 93.25 84 THR A N 1
ATOM 676 C CA . THR A 1 84 ? 3.398 7.102 4.654 1.00 93.25 84 THR A CA 1
ATOM 677 C C . THR A 1 84 ? 2.599 8.312 4.178 1.00 93.25 84 THR A C 1
ATOM 679 O O . THR A 1 84 ? 1.842 8.880 4.966 1.00 93.25 84 THR A O 1
ATOM 682 N N . ASP A 1 85 ? 2.723 8.697 2.907 1.00 92.06 85 ASP A N 1
ATOM 683 C CA . ASP A 1 85 ? 1.963 9.802 2.330 1.00 92.06 85 ASP A CA 1
ATOM 684 C C . ASP A 1 85 ? 0.470 9.494 2.131 1.00 92.06 85 ASP A C 1
ATOM 686 O O . ASP A 1 85 ? -0.323 10.427 1.968 1.00 92.06 85 ASP A O 1
ATOM 690 N N . ALA A 1 86 ? 0.068 8.222 2.209 1.00 92.69 86 ALA A N 1
ATOM 691 C CA . ALA A 1 86 ? -1.323 7.792 2.143 1.00 92.69 86 ALA A CA 1
ATOM 692 C C . ALA A 1 86 ? -2.098 8.121 3.42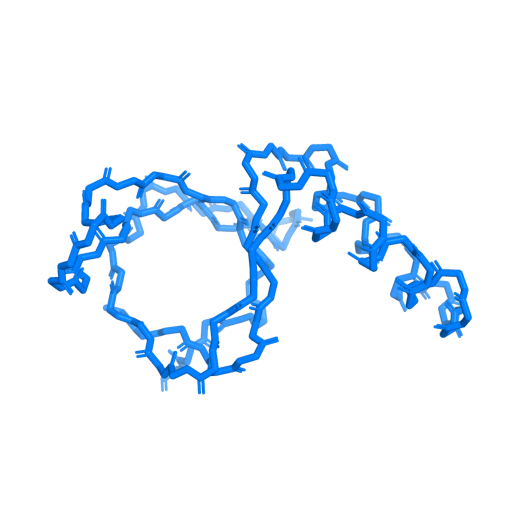9 1.00 92.69 86 ALA A C 1
ATOM 694 O O . ALA A 1 86 ? -3.325 8.230 3.401 1.00 92.69 86 ALA A O 1
ATOM 695 N N . LEU A 1 87 ? -1.415 8.301 4.563 1.00 91.88 87 LEU A N 1
ATOM 696 C CA . LEU A 1 87 ? -2.067 8.651 5.825 1.00 91.88 87 LEU A CA 1
ATOM 697 C C . LEU A 1 87 ? -2.635 10.080 5.766 1.00 91.88 87 LEU A C 1
ATOM 699 O O . LEU A 1 87 ? -1.988 11.012 5.280 1.00 91.88 87 LEU A O 1
ATOM 703 N N . GLN A 1 88 ? -3.857 10.260 6.268 1.00 86.38 88 GLN A N 1
ATOM 704 C CA . GLN A 1 88 ? -4.401 11.584 6.573 1.00 86.38 88 GLN A CA 1
ATOM 705 C C . GLN A 1 88 ? -3.907 12.007 7.957 1.00 86.38 88 GLN A C 1
ATOM 707 O O . GLN A 1 88 ? -4.016 11.233 8.909 1.00 86.38 88 GLN A O 1
ATOM 712 N N . GLN A 1 89 ? -3.332 13.211 8.033 1.00 63.00 89 GLN A N 1
ATOM 713 C CA . GLN A 1 89 ? -2.978 13.858 9.298 1.00 63.00 89 GLN A CA 1
ATOM 714 C C . GLN A 1 89 ? -4.224 14.369 10.014 1.00 63.00 89 G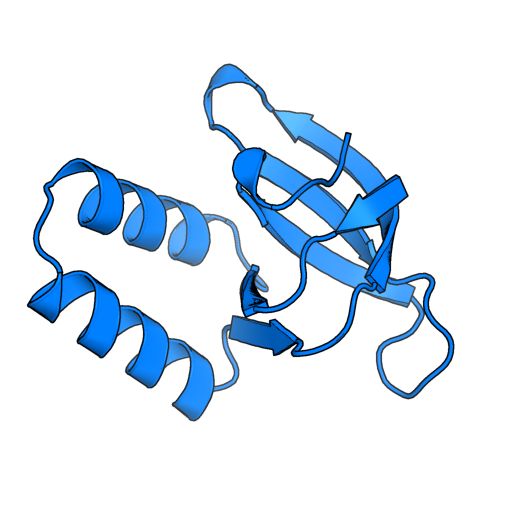LN A C 1
ATOM 716 O O . GLN A 1 89 ? -5.133 14.863 9.309 1.00 63.00 89 GLN A O 1
#

Foldseek 3Di:
DKFDAFFKWAPDDVLVLVLVVCVVVVVPVVNVVSSVVCVVVVRMDGGRDMFDWDWPDDDVVSQKTKIATCDDDPRHRPITIGRVVRDDD

Secondary structure (DSSP, 8-state):
-EE-TT-EEESSHHHHHHHHHHHHHT-HHHHHHHHHHHHHHTSEEE-SS-EEEEEEEEEGGGTEEEEEE-SSSTTTT-EEEEEGGGEE-